Protein AF-A0A9R1RLG5-F1 (afdb_monomer_lite)

Foldseek 3Di:
DVVVLVVVQVVVLVVLLVVLVVDQDLVVNLVSLVCLVPDPSHQALQSVLPRPSNVNNPPPPSVVSSVVSCCSHPNDPVNVVVVVPPDD

pLDDT: mean 81.45, std 12.68, range [42.97, 93.25]

Radius of gyration: 13.75 Å; chains: 1; bounding box: 44×17×32 Å

Sequence (88 aa):
MAMDAERRQAELIEQFSAQAAALSSAPQLAALVLEATSHPALFAFSELLTLPALSKLTGTQYASSLDLLRLFAYGTLKDYKSKISPFA

Organism: Triticum turgidum subsp. durum (NCBI:txid4567)

InterPro domains:
  IPR045237 Eukaryotic translation initiation factor 3 subunit M eIF3m/COP9 signalosome complex subunit 7 COPS7 [PTHR15350] (11-82)

Secondary structure (DSSP, 8-state):
-HHHHHHHHHHHHHHHHHHHHH--SHHHHHHHHHHHHH-TT----HHHHT-GGGGGGTTSTTHHHHHHHHHHHH--HHHHHHHH-S--

Structure (mmCIF, N/CA/C/O backbone):
data_AF-A0A9R1RLG5-F1
#
_entry.id   AF-A0A9R1RLG5-F1
#
loop_
_atom_site.group_PDB
_atom_site.id
_atom_site.type_symbol
_atom_site.label_atom_id
_atom_site.label_alt_id
_atom_site.label_comp_id
_atom_site.label_asym_id
_atom_site.label_entity_id
_atom_site.label_seq_id
_atom_site.pdbx_PDB_ins_code
_atom_site.Cartn_x
_atom_site.Cartn_y
_atom_site.Cartn_z
_atom_site.occupancy
_atom_site.B_iso_or_equiv
_atom_site.auth_seq_id
_atom_site.auth_comp_id
_atom_site.auth_asym_id
_atom_site.auth_atom_id
_atom_site.pdbx_PDB_model_num
ATOM 1 N N . MET A 1 1 ? 18.103 -2.111 -17.830 1.00 59.12 1 MET A N 1
ATOM 2 C CA . MET A 1 1 ? 16.859 -1.314 -17.913 1.00 59.12 1 MET A CA 1
ATOM 3 C C . MET A 1 1 ? 15.693 -1.982 -17.190 1.00 59.12 1 MET A C 1
ATOM 5 O O . MET A 1 1 ? 15.261 -1.401 -16.210 1.00 59.12 1 MET A O 1
ATOM 9 N N . ALA A 1 2 ? 15.216 -3.182 -17.566 1.00 61.22 2 ALA A N 1
ATOM 10 C CA . ALA A 1 2 ? 14.142 -3.858 -16.804 1.00 61.22 2 ALA A CA 1
ATOM 11 C C . ALA A 1 2 ? 14.556 -4.211 -15.355 1.00 61.22 2 ALA A C 1
ATOM 13 O O . ALA A 1 2 ? 13.845 -3.886 -14.411 1.00 61.22 2 ALA A O 1
ATOM 14 N N . MET A 1 3 ? 15.771 -4.746 -15.180 1.00 70.31 3 MET A N 1
ATOM 15 C CA . MET A 1 3 ? 16.345 -5.072 -13.863 1.00 70.31 3 MET A CA 1
ATOM 16 C C . MET A 1 3 ? 16.520 -3.860 -12.933 1.00 70.31 3 MET A C 1
ATOM 18 O O . MET A 1 3 ? 16.452 -4.003 -11.716 1.00 70.31 3 MET A O 1
ATOM 22 N N . ASP A 1 4 ? 16.757 -2.666 -13.481 1.00 79.06 4 ASP A N 1
ATOM 23 C CA . ASP A 1 4 ? 16.956 -1.451 -12.680 1.00 79.06 4 ASP A CA 1
ATOM 24 C C . ASP A 1 4 ? 15.629 -0.939 -12.104 1.00 79.06 4 ASP A C 1
ATOM 26 O O . ASP A 1 4 ? 15.584 -0.460 -10.972 1.00 79.06 4 ASP A O 1
ATOM 30 N N . ALA A 1 5 ? 14.542 -1.073 -12.870 1.00 78.44 5 ALA A N 1
ATOM 31 C CA . ALA A 1 5 ? 13.201 -0.702 -12.433 1.00 78.44 5 ALA A CA 1
ATOM 32 C C . ALA A 1 5 ? 12.671 -1.659 -11.354 1.00 78.44 5 ALA A C 1
ATOM 34 O O . ALA A 1 5 ? 12.138 -1.200 -10.348 1.00 78.44 5 ALA A O 1
ATOM 35 N N . GLU A 1 6 ? 12.872 -2.970 -11.522 1.00 82.44 6 GLU A N 1
ATOM 36 C CA . GLU A 1 6 ? 12.496 -3.977 -10.517 1.00 82.44 6 GLU A CA 1
ATOM 37 C C . GLU A 1 6 ? 13.252 -3.802 -9.199 1.00 82.44 6 GLU A C 1
ATOM 39 O O . GLU A 1 6 ? 12.639 -3.835 -8.135 1.00 82.44 6 GLU A O 1
ATOM 44 N N . ARG A 1 7 ? 14.567 -3.549 -9.254 1.00 85.56 7 ARG A N 1
ATOM 45 C CA . ARG A 1 7 ? 15.368 -3.280 -8.047 1.00 85.56 7 ARG A CA 1
ATOM 46 C C . ARG A 1 7 ? 14.889 -2.038 -7.311 1.00 85.56 7 ARG A C 1
ATOM 48 O O . ARG A 1 7 ? 14.671 -2.090 -6.107 1.00 85.56 7 ARG A O 1
ATOM 55 N N . ARG A 1 8 ? 14.671 -0.944 -8.044 1.00 87.25 8 ARG A N 1
ATOM 56 C CA . ARG A 1 8 ? 14.190 0.311 -7.459 1.00 87.25 8 ARG A CA 1
ATOM 57 C C . ARG A 1 8 ? 12.798 0.147 -6.849 1.00 87.25 8 ARG A C 1
ATOM 59 O O . ARG A 1 8 ? 12.522 0.722 -5.805 1.00 87.25 8 ARG A O 1
ATOM 66 N N . GLN A 1 9 ? 11.934 -0.655 -7.469 1.00 89.19 9 GLN A N 1
ATOM 67 C CA . GLN A 1 9 ? 10.649 -1.001 -6.876 1.00 89.19 9 GLN A CA 1
ATOM 68 C C . GLN A 1 9 ? 10.824 -1.789 -5.574 1.00 89.19 9 GLN A C 1
ATOM 70 O O . GLN A 1 9 ? 10.183 -1.444 -4.589 1.00 89.19 9 GLN A O 1
ATOM 75 N N . ALA A 1 10 ? 11.664 -2.826 -5.557 1.00 88.50 10 ALA A N 1
ATOM 76 C CA . ALA A 1 10 ? 11.877 -3.646 -4.365 1.00 88.50 10 ALA A CA 1
ATOM 77 C C . ALA A 1 10 ? 12.370 -2.803 -3.175 1.00 88.50 10 ALA A C 1
ATOM 79 O O . ALA A 1 10 ? 11.827 -2.918 -2.079 1.00 88.50 10 ALA A O 1
ATOM 80 N N . GLU A 1 11 ? 13.311 -1.884 -3.414 1.00 91.94 11 GLU A N 1
ATOM 81 C CA . GLU A 1 11 ? 13.783 -0.925 -2.405 1.00 91.94 11 GLU A CA 1
ATOM 82 C C . GLU A 1 11 ? 12.639 -0.050 -1.865 1.00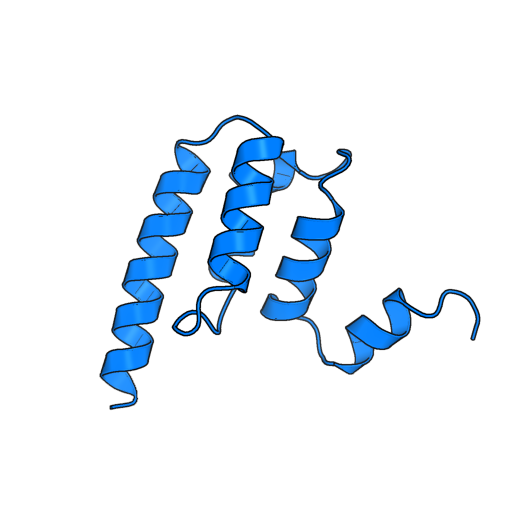 91.94 11 GLU A C 1
ATOM 84 O O . GLU A 1 11 ? 12.527 0.160 -0.658 1.00 91.94 11 GLU A O 1
ATOM 89 N N . LEU A 1 12 ? 11.756 0.437 -2.743 1.00 92.00 12 LEU A N 1
ATOM 90 C CA . LEU A 1 12 ? 10.596 1.235 -2.340 1.00 92.00 12 LEU A CA 1
ATOM 91 C C . LEU A 1 12 ? 9.587 0.410 -1.537 1.00 92.00 12 LEU A C 1
ATOM 93 O O . LEU A 1 12 ? 9.094 0.889 -0.520 1.00 92.00 12 LEU A O 1
ATOM 97 N N . ILE A 1 13 ? 9.286 -0.823 -1.956 1.00 91.25 13 ILE A N 1
ATOM 98 C CA . ILE A 1 13 ? 8.390 -1.723 -1.217 1.00 91.25 13 ILE A CA 1
ATOM 99 C C . ILE A 1 13 ? 8.929 -1.963 0.190 1.00 91.25 13 ILE A C 1
ATOM 101 O O . ILE A 1 13 ? 8.179 -1.837 1.158 1.00 91.25 13 ILE A O 1
ATOM 105 N N . GLU A 1 14 ? 10.226 -2.238 0.318 1.00 91.75 14 GLU A N 1
ATOM 106 C CA . GLU A 1 14 ? 10.868 -2.432 1.613 1.00 91.75 14 GLU A CA 1
ATOM 107 C C . GLU A 1 14 ? 10.764 -1.162 2.474 1.00 91.75 14 GLU A C 1
ATOM 109 O O . GLU A 1 14 ? 10.310 -1.231 3.618 1.00 91.75 14 GLU A O 1
ATOM 114 N N . GLN A 1 15 ? 11.053 0.016 1.911 1.00 93.25 15 GLN A N 1
ATOM 115 C CA . GLN A 1 15 ? 10.899 1.296 2.612 1.00 93.25 15 GLN A CA 1
ATOM 116 C C . GLN A 1 15 ? 9.462 1.556 3.080 1.00 93.25 15 GLN A C 1
ATOM 118 O O . GLN A 1 15 ? 9.245 1.891 4.247 1.00 93.25 15 GLN A O 1
ATOM 123 N N . PHE A 1 16 ? 8.471 1.387 2.202 1.00 92.25 16 PHE A N 1
ATOM 124 C CA . PHE A 1 16 ? 7.062 1.581 2.543 1.00 92.25 16 PHE A CA 1
ATOM 125 C C . PHE A 1 16 ? 6.574 0.538 3.552 1.00 92.25 16 PHE A C 1
ATOM 127 O O . PHE A 1 16 ? 5.781 0.871 4.431 1.00 92.25 16 PHE A O 1
ATOM 134 N N . SER A 1 17 ? 7.076 -0.698 3.488 1.00 90.75 17 SER A N 1
ATOM 135 C CA . SER A 1 17 ? 6.764 -1.745 4.464 1.00 90.75 17 SER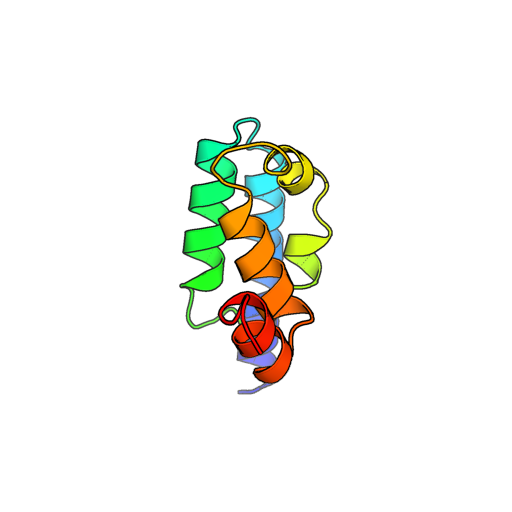 A CA 1
ATOM 136 C C . SER A 1 17 ? 7.295 -1.412 5.860 1.00 90.75 17 SER A C 1
ATOM 138 O O . SER A 1 17 ? 6.548 -1.496 6.837 1.00 90.75 17 SER A O 1
ATOM 140 N N . ALA A 1 18 ? 8.542 -0.945 5.955 1.00 92.19 18 ALA A N 1
ATOM 141 C CA . ALA A 1 18 ? 9.162 -0.533 7.208 1.00 92.19 18 ALA A CA 1
ATOM 142 C C . ALA A 1 18 ? 8.442 0.677 7.817 1.00 92.19 18 ALA A C 1
ATOM 144 O O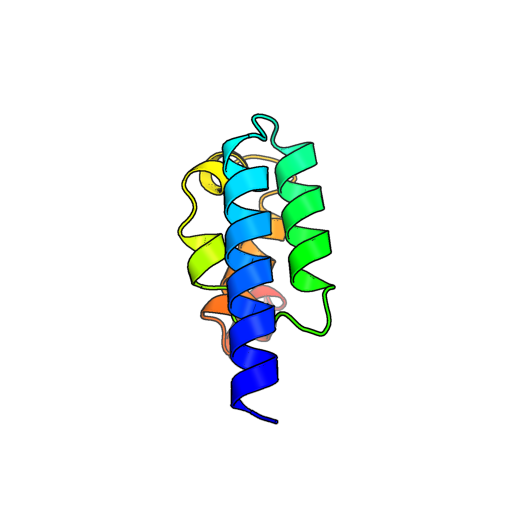 . ALA A 1 18 ? 8.146 0.695 9.014 1.00 92.19 18 ALA A O 1
ATOM 145 N N . GLN A 1 19 ? 8.089 1.663 6.988 1.00 92.19 19 GLN A N 1
ATOM 146 C CA . GLN A 1 19 ? 7.275 2.799 7.412 1.00 92.19 19 GLN A CA 1
ATOM 147 C C . GLN A 1 19 ? 5.894 2.345 7.894 1.00 92.19 19 GLN A C 1
ATOM 149 O O . GLN A 1 19 ? 5.489 2.706 8.993 1.00 92.19 19 GLN A O 1
ATOM 154 N N . ALA A 1 20 ? 5.186 1.502 7.141 1.00 90.75 20 ALA A N 1
ATOM 155 C CA . ALA A 1 20 ? 3.882 0.982 7.547 1.00 90.75 20 ALA A CA 1
ATOM 156 C C . ALA A 1 20 ? 3.946 0.206 8.873 1.00 90.75 20 ALA A C 1
ATOM 158 O O . ALA A 1 20 ? 3.031 0.317 9.685 1.00 90.75 20 ALA A O 1
ATOM 159 N N . ALA A 1 21 ? 5.025 -0.542 9.122 1.00 89.31 21 ALA A N 1
ATOM 160 C CA . ALA A 1 21 ? 5.246 -1.236 10.388 1.00 89.31 21 ALA A CA 1
ATOM 161 C C . ALA A 1 21 ? 5.499 -0.271 11.563 1.00 89.31 21 ALA A C 1
ATOM 163 O O . ALA A 1 21 ? 5.045 -0.533 12.677 1.00 89.31 21 ALA A O 1
ATOM 164 N N . ALA A 1 22 ? 6.185 0.851 11.324 1.00 90.75 22 ALA A N 1
ATOM 165 C CA . ALA A 1 22 ? 6.401 1.896 12.327 1.00 90.75 22 ALA A CA 1
ATOM 166 C C . ALA A 1 22 ? 5.136 2.739 12.587 1.00 90.75 22 ALA A C 1
ATOM 168 O O . ALA A 1 22 ? 4.911 3.231 13.697 1.00 90.75 22 ALA A O 1
ATOM 169 N N . LEU A 1 23 ? 4.288 2.906 11.572 1.00 90.12 23 LEU A N 1
ATOM 170 C CA . LEU A 1 23 ? 3.061 3.686 11.653 1.00 90.12 23 LEU A CA 1
ATOM 171 C C . LEU A 1 23 ? 1.950 2.906 12.362 1.00 90.12 23 LEU A C 1
ATOM 173 O O . LEU A 1 23 ? 1.567 1.794 12.007 1.00 90.12 23 LEU A O 1
ATOM 177 N N . SER A 1 24 ? 1.374 3.534 13.383 1.00 80.19 24 SER A N 1
ATOM 178 C CA . SER A 1 24 ? 0.330 2.909 14.203 1.00 80.19 24 SER A CA 1
ATOM 179 C C . SER A 1 24 ? -1.070 3.447 13.933 1.00 80.19 24 SER A C 1
ATOM 181 O O . SER A 1 24 ? -2.041 2.803 14.336 1.00 80.19 24 SER A O 1
ATOM 183 N N . SER A 1 25 ? -1.182 4.599 13.268 1.00 87.81 25 SER A N 1
ATOM 184 C CA . SER A 1 25 ? -2.445 5.305 13.074 1.00 87.81 25 SER A CA 1
ATOM 185 C C . SER A 1 25 ? -3.023 5.092 11.671 1.00 87.81 25 SER A C 1
ATOM 187 O O . SER A 1 25 ? -2.315 5.144 10.664 1.00 87.81 25 SER A O 1
ATOM 189 N N . ALA A 1 26 ? -4.340 4.886 11.606 1.00 87.25 26 ALA A N 1
ATOM 190 C CA . ALA A 1 26 ? -5.081 4.754 10.354 1.00 87.25 26 ALA A CA 1
ATOM 191 C C . ALA A 1 26 ? -4.873 5.929 9.365 1.00 87.25 26 ALA A C 1
ATOM 193 O O . ALA A 1 26 ? -4.593 5.655 8.201 1.00 87.25 26 ALA A O 1
ATOM 194 N N . PRO A 1 27 ? -4.929 7.219 9.764 1.00 90.19 27 PRO A N 1
ATOM 195 C CA . PRO A 1 27 ? -4.682 8.320 8.825 1.00 90.19 27 PRO A CA 1
ATOM 196 C C . PRO A 1 27 ? -3.282 8.295 8.199 1.00 90.19 27 PRO A C 1
ATOM 198 O O . PRO A 1 27 ? -3.147 8.549 7.005 1.00 90.19 27 PRO A O 1
ATOM 201 N N . GLN A 1 28 ? -2.242 7.965 8.972 1.00 91.50 28 GLN A N 1
ATOM 202 C CA . GLN A 1 28 ? -0.875 7.913 8.443 1.00 91.50 28 GLN A CA 1
ATOM 203 C C . GLN A 1 28 ? -0.688 6.740 7.476 1.00 91.50 28 GLN A C 1
ATOM 205 O O . GLN A 1 28 ? -0.069 6.899 6.429 1.00 91.50 28 GLN A O 1
ATOM 210 N N . LEU A 1 29 ? -1.270 5.580 7.791 1.00 90.75 29 LEU A N 1
ATOM 211 C CA . LEU A 1 29 ? -1.261 4.424 6.895 1.00 90.75 29 LEU A CA 1
ATOM 212 C C . LEU A 1 29 ? -2.002 4.716 5.580 1.00 90.75 29 LEU A C 1
ATOM 214 O O . LEU A 1 29 ? -1.552 4.302 4.517 1.00 90.75 29 LEU A O 1
ATOM 218 N N . ALA A 1 30 ? -3.107 5.464 5.629 1.00 90.75 30 ALA A N 1
ATOM 219 C CA . ALA A 1 30 ? -3.839 5.874 4.433 1.00 90.75 30 ALA A CA 1
ATOM 220 C C . ALA A 1 30 ? -3.025 6.830 3.545 1.00 90.75 30 ALA A C 1
ATOM 222 O O . ALA A 1 30 ? -3.017 6.673 2.324 1.00 90.75 30 ALA A O 1
ATOM 223 N N . ALA A 1 31 ? -2.314 7.784 4.155 1.00 91.56 31 ALA A N 1
ATOM 224 C CA . ALA A 1 31 ? -1.406 8.681 3.443 1.00 91.56 31 ALA A CA 1
ATOM 225 C C . ALA A 1 31 ? -0.255 7.909 2.779 1.00 91.56 31 ALA A C 1
ATOM 227 O O . ALA A 1 31 ? 0.043 8.147 1.613 1.00 91.56 31 ALA A O 1
ATOM 228 N N . LEU A 1 32 ? 0.315 6.924 3.481 1.00 92.12 32 LEU A N 1
ATOM 229 C CA . LEU A 1 32 ? 1.366 6.060 2.946 1.00 92.12 32 LEU A CA 1
ATOM 230 C C . LEU A 1 32 ? 0.890 5.251 1.730 1.00 92.12 32 LEU A C 1
ATOM 232 O O . LEU A 1 32 ? 1.597 5.152 0.731 1.00 92.12 32 LEU A O 1
ATOM 236 N N . VAL A 1 33 ? -0.331 4.708 1.776 1.00 90.62 33 VAL A N 1
ATOM 237 C CA . VAL A 1 33 ? -0.933 4.010 0.627 1.00 90.62 33 VAL A CA 1
ATOM 238 C C . VAL A 1 33 ? -1.120 4.954 -0.565 1.00 90.62 33 VAL A C 1
ATOM 240 O O . VAL A 1 33 ? -0.851 4.569 -1.704 1.00 90.62 33 VAL A O 1
ATOM 243 N N . LEU A 1 34 ? -1.559 6.191 -0.326 1.00 90.19 34 LEU A N 1
ATOM 244 C CA . LEU A 1 34 ? -1.711 7.191 -1.384 1.00 90.19 34 LEU A CA 1
ATOM 245 C C . LEU A 1 34 ? -0.364 7.551 -2.025 1.00 90.19 34 LEU A C 1
ATOM 247 O O . LEU A 1 34 ? -0.270 7.647 -3.247 1.00 90.19 34 LEU A O 1
ATOM 251 N N . GLU A 1 35 ? 0.678 7.714 -1.213 1.00 91.94 35 GLU A N 1
ATOM 252 C CA . GLU A 1 35 ? 2.029 8.006 -1.690 1.00 91.94 35 GLU A CA 1
ATOM 253 C C . GLU A 1 35 ? 2.583 6.847 -2.523 1.00 91.94 35 GLU A C 1
ATOM 255 O O . GLU A 1 35 ? 3.013 7.059 -3.657 1.00 91.94 35 GLU A O 1
ATOM 260 N N . ALA A 1 36 ? 2.470 5.612 -2.022 1.00 91.06 36 ALA A N 1
ATOM 261 C CA . ALA A 1 36 ? 2.904 4.419 -2.738 1.00 91.06 36 ALA A CA 1
ATOM 262 C C . ALA A 1 36 ? 2.185 4.272 -4.090 1.00 91.06 36 ALA A C 1
ATOM 264 O O . ALA A 1 36 ? 2.831 4.058 -5.113 1.00 91.06 36 ALA A O 1
ATOM 265 N N . THR A 1 37 ? 0.856 4.430 -4.119 1.00 89.19 37 THR A N 1
ATOM 266 C CA . THR A 1 37 ? 0.051 4.313 -5.355 1.00 89.19 37 THR A CA 1
ATOM 267 C C . THR A 1 37 ? 0.259 5.464 -6.342 1.00 89.19 37 THR A C 1
ATOM 269 O O . THR A 1 37 ? -0.018 5.301 -7.529 1.00 89.19 37 THR A O 1
ATOM 272 N N . SER A 1 38 ? 0.779 6.606 -5.886 1.00 89.62 38 SER A N 1
ATOM 273 C CA . SER A 1 38 ? 1.138 7.746 -6.742 1.00 89.62 38 SER A CA 1
ATOM 274 C C . SER A 1 38 ? 2.581 7.678 -7.255 1.00 89.62 38 SER A C 1
ATOM 276 O O . SER A 1 38 ? 2.983 8.505 -8.076 1.00 89.62 38 SER A O 1
ATOM 278 N N . HIS A 1 39 ? 3.383 6.727 -6.770 1.00 90.00 39 HIS A N 1
ATOM 279 C CA . HIS A 1 39 ? 4.807 6.675 -7.063 1.00 90.00 39 HIS A CA 1
ATOM 280 C C . HIS A 1 39 ? 5.074 6.012 -8.432 1.00 90.00 39 HIS A C 1
ATOM 282 O O . HIS A 1 39 ? 4.770 4.836 -8.620 1.00 90.00 39 HIS A O 1
ATOM 288 N N . PRO A 1 40 ? 5.721 6.696 -9.396 1.00 86.50 40 PRO A N 1
ATOM 289 C CA . PRO A 1 40 ? 5.844 6.219 -10.783 1.00 86.50 40 PRO A CA 1
ATOM 290 C C . PRO A 1 40 ? 6.757 4.995 -10.956 1.00 86.50 40 PRO A C 1
ATOM 292 O O . PRO A 1 40 ? 6.723 4.336 -11.990 1.00 86.50 40 PRO A O 1
ATOM 295 N N . ALA A 1 41 ? 7.597 4.706 -9.959 1.00 87.44 41 ALA A N 1
ATOM 296 C CA . ALA A 1 41 ? 8.463 3.525 -9.931 1.00 87.44 41 ALA A CA 1
ATOM 297 C C . ALA A 1 41 ? 7.846 2.322 -9.190 1.00 87.44 41 ALA A C 1
ATOM 299 O O . ALA A 1 41 ? 8.512 1.300 -9.055 1.00 87.44 41 ALA A O 1
ATOM 300 N N . LEU A 1 42 ? 6.608 2.448 -8.698 1.00 88.06 42 LEU A N 1
ATOM 301 C CA . LEU A 1 42 ? 5.842 1.367 -8.082 1.00 88.06 42 LEU A CA 1
ATOM 302 C C . LEU A 1 42 ? 4.716 0.944 -9.022 1.00 88.06 42 LEU A C 1
ATOM 304 O O . LEU A 1 42 ? 3.860 1.737 -9.401 1.00 88.06 42 LEU A O 1
ATOM 308 N N . PHE A 1 43 ? 4.732 -0.323 -9.401 1.00 84.88 43 PHE A N 1
ATOM 309 C CA . PHE A 1 43 ? 3.780 -0.934 -10.325 1.00 84.88 43 PHE A CA 1
ATOM 310 C C . PHE A 1 43 ? 3.162 -2.219 -9.756 1.00 84.88 43 PHE A C 1
ATOM 312 O O . PHE A 1 43 ? 2.081 -2.610 -10.188 1.00 84.88 43 PHE A O 1
ATOM 319 N N . ALA A 1 44 ? 3.792 -2.846 -8.759 1.00 85.81 44 ALA A N 1
ATOM 320 C CA . ALA A 1 44 ? 3.264 -3.985 -8.020 1.00 85.81 44 ALA A CA 1
ATOM 321 C C . ALA A 1 44 ? 2.981 -3.605 -6.561 1.00 85.81 44 ALA A C 1
ATOM 323 O O . ALA A 1 44 ? 3.837 -3.065 -5.868 1.00 85.81 44 ALA A O 1
ATOM 324 N N . PHE A 1 45 ? 1.777 -3.927 -6.085 1.00 88.31 45 PHE A N 1
ATOM 325 C CA . PHE A 1 45 ? 1.289 -3.521 -4.758 1.00 88.31 45 PHE A CA 1
ATOM 326 C C . PHE A 1 45 ? 0.851 -4.700 -3.884 1.00 88.31 45 PHE A C 1
ATOM 328 O O . PHE A 1 45 ? 0.391 -4.508 -2.758 1.00 88.31 45 PHE A O 1
ATOM 335 N N . SER A 1 46 ? 0.991 -5.927 -4.390 1.00 85.44 46 SER A N 1
ATOM 336 C CA . SER A 1 46 ? 0.607 -7.150 -3.685 1.00 85.44 46 SER A CA 1
ATOM 337 C C . SER A 1 46 ? 1.358 -7.317 -2.369 1.00 85.44 46 SER A C 1
ATOM 339 O O . SER A 1 46 ? 0.734 -7.657 -1.371 1.00 85.44 46 SER A O 1
ATOM 341 N N . GLU A 1 47 ? 2.657 -7.010 -2.327 1.00 87.12 47 GLU A N 1
ATOM 342 C CA . GLU A 1 47 ? 3.432 -7.074 -1.082 1.00 87.12 47 GLU A CA 1
ATOM 343 C C . GLU A 1 47 ? 2.935 -6.069 -0.041 1.00 87.12 47 GLU A C 1
ATOM 345 O O . GLU A 1 47 ? 2.659 -6.457 1.095 1.00 87.12 47 GLU A O 1
ATOM 350 N N . LEU A 1 48 ? 2.712 -4.806 -0.426 1.00 87.44 48 LEU A N 1
ATOM 351 C CA . LEU A 1 48 ? 2.182 -3.796 0.497 1.00 87.44 48 LEU A CA 1
ATOM 352 C C . LEU A 1 48 ? 0.821 -4.204 1.062 1.00 87.44 48 LEU A C 1
ATOM 354 O O . LEU A 1 48 ? 0.553 -4.000 2.241 1.00 87.44 48 LEU A O 1
ATOM 358 N N . LEU A 1 49 ? -0.030 -4.828 0.250 1.00 85.31 49 LEU A N 1
ATOM 359 C CA . LEU A 1 49 ? -1.345 -5.285 0.685 1.00 85.31 49 LEU A CA 1
ATOM 360 C C . LEU A 1 49 ? -1.290 -6.436 1.702 1.00 85.31 49 LEU A C 1
ATOM 362 O O . LEU A 1 49 ? -2.209 -6.569 2.510 1.00 85.31 49 LEU A O 1
ATOM 366 N N . THR A 1 50 ? -0.228 -7.247 1.694 1.00 84.69 50 THR A N 1
ATOM 367 C CA . THR A 1 50 ? -0.030 -8.307 2.698 1.00 84.69 50 THR A CA 1
ATOM 368 C C . THR A 1 50 ? 0.402 -7.773 4.065 1.00 84.69 50 THR A C 1
ATOM 370 O O . THR A 1 50 ? 0.407 -8.526 5.041 1.00 84.69 50 THR A O 1
ATOM 373 N N . LEU A 1 51 ? 0.727 -6.478 4.172 1.00 87.00 51 LEU A N 1
ATOM 374 C CA . LEU A 1 51 ? 1.185 -5.886 5.422 1.00 87.00 51 LEU A CA 1
ATOM 375 C C . LEU A 1 51 ? 0.065 -5.876 6.474 1.00 87.00 51 LEU A C 1
ATOM 377 O O . LEU A 1 51 ? -0.979 -5.247 6.271 1.00 87.00 51 LEU A O 1
ATOM 381 N N . PRO A 1 52 ? 0.292 -6.468 7.661 1.00 86.12 52 PRO A N 1
ATOM 382 C CA . PRO A 1 52 ? -0.721 -6.534 8.713 1.00 86.12 52 PRO A CA 1
ATOM 383 C C . PRO A 1 52 ? -1.089 -5.150 9.261 1.00 86.12 52 PRO A C 1
ATOM 385 O O . PRO A 1 52 ? -2.188 -4.964 9.784 1.00 86.12 52 PRO A O 1
ATOM 388 N N . ALA A 1 53 ? -0.200 -4.161 9.114 1.00 87.31 53 ALA A N 1
ATOM 389 C CA . ALA A 1 53 ? -0.458 -2.778 9.495 1.00 87.31 53 ALA A CA 1
ATOM 390 C C . ALA A 1 53 ? -1.684 -2.201 8.770 1.00 87.31 53 ALA A C 1
ATOM 392 O O . ALA A 1 53 ? -2.500 -1.520 9.394 1.00 87.31 53 ALA A O 1
ATOM 393 N N . LEU A 1 54 ? -1.870 -2.534 7.486 1.00 84.75 54 LEU A N 1
ATOM 394 C CA . LEU A 1 54 ? -2.973 -2.003 6.689 1.00 84.75 54 LEU A CA 1
ATOM 395 C C . LEU A 1 54 ? -4.333 -2.558 7.112 1.00 84.75 54 LEU A C 1
ATOM 397 O O . LEU A 1 54 ? -5.340 -1.888 6.900 1.00 84.75 54 LEU A O 1
ATOM 401 N N . SER A 1 55 ? -4.395 -3.703 7.798 1.00 84.81 55 SER A N 1
ATOM 402 C CA . SER A 1 55 ? -5.647 -4.229 8.362 1.00 84.81 55 SER A CA 1
ATOM 403 C C . SER A 1 55 ? -6.332 -3.233 9.303 1.00 84.81 55 SER A C 1
ATOM 405 O O . SER A 1 55 ? -7.555 -3.235 9.404 1.00 84.81 55 SER A O 1
ATOM 407 N N . LYS A 1 56 ? -5.581 -2.312 9.925 1.00 84.88 56 LYS A N 1
ATOM 408 C CA . LYS A 1 56 ? -6.127 -1.232 10.767 1.00 84.88 56 LYS A CA 1
ATOM 409 C C . LYS A 1 56 ? -6.973 -0.211 9.998 1.00 84.88 56 LYS A C 1
ATOM 411 O O . LYS A 1 56 ? -7.725 0.535 10.615 1.00 84.88 56 LYS A O 1
ATOM 416 N N . LEU A 1 57 ? -6.840 -0.152 8.673 1.00 84.69 57 LEU A N 1
ATOM 417 C CA . LEU A 1 57 ? -7.660 0.706 7.815 1.00 84.69 57 LEU A CA 1
ATOM 418 C C . LEU A 1 57 ? -9.058 0.113 7.590 1.00 84.69 57 LEU A C 1
ATOM 420 O O . LEU A 1 57 ? -9.993 0.857 7.284 1.00 84.69 57 LEU A O 1
ATOM 424 N N . THR A 1 58 ? -9.224 -1.206 7.760 1.00 82.81 58 THR A N 1
ATOM 425 C CA . THR A 1 58 ? -10.532 -1.862 7.628 1.00 82.81 58 THR A CA 1
ATOM 426 C C . THR A 1 58 ? -11.488 -1.379 8.720 1.00 82.81 58 THR A C 1
ATOM 428 O O . THR A 1 58 ? -11.104 -1.227 9.876 1.00 82.81 58 THR A O 1
ATOM 431 N N . GLY A 1 59 ? -12.733 -1.070 8.348 1.00 80.31 59 GLY A N 1
ATOM 432 C CA . GLY A 1 59 ? -13.724 -0.517 9.282 1.00 80.31 59 GLY A CA 1
ATOM 433 C C . GLY A 1 59 ? -13.534 0.967 9.624 1.00 80.31 59 GLY A C 1
ATOM 434 O O . GLY A 1 59 ? -14.283 1.500 10.437 1.00 80.31 59 GLY A O 1
ATOM 435 N N . THR A 1 60 ? -12.570 1.649 8.999 1.00 87.56 60 THR A N 1
ATOM 436 C CA . THR A 1 60 ? -12.380 3.102 9.130 1.00 87.56 60 THR A CA 1
ATOM 437 C C . THR A 1 60 ? -12.822 3.832 7.861 1.00 87.56 60 THR A C 1
ATOM 439 O O . THR A 1 60 ? -13.023 3.219 6.812 1.00 87.56 60 THR A O 1
ATOM 442 N N . GLN A 1 61 ? -12.890 5.164 7.918 1.00 87.62 61 GLN A N 1
ATOM 443 C CA . GLN A 1 61 ? -13.124 6.012 6.738 1.00 87.62 61 GLN A CA 1
ATOM 444 C C . GLN A 1 61 ? -12.057 5.863 5.634 1.00 87.62 61 GLN A C 1
ATOM 446 O O . GLN A 1 61 ? -12.286 6.277 4.503 1.00 87.62 61 GLN A O 1
ATOM 451 N N . TYR A 1 62 ? -10.907 5.256 5.946 1.00 87.69 62 TYR A N 1
ATOM 452 C CA . TYR A 1 62 ? -9.797 5.027 5.019 1.00 87.69 62 TYR A CA 1
ATOM 453 C C . TYR A 1 62 ? -9.841 3.648 4.343 1.00 87.69 62 TYR A C 1
ATOM 455 O O . TYR A 1 62 ? -8.894 3.258 3.660 1.00 87.69 62 TYR A O 1
ATOM 463 N N . ALA A 1 63 ? -10.927 2.888 4.518 1.00 85.31 63 ALA A N 1
ATOM 464 C CA . ALA A 1 63 ? -11.098 1.588 3.869 1.00 85.31 63 ALA A CA 1
ATOM 465 C C . ALA A 1 63 ? -11.023 1.677 2.329 1.00 85.31 63 ALA A C 1
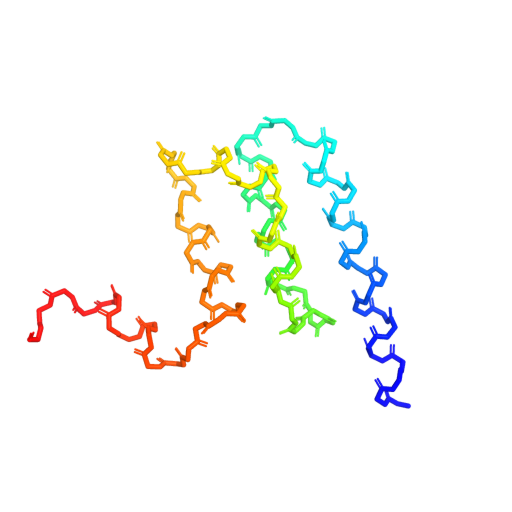ATOM 467 O O . ALA A 1 63 ? -10.549 0.748 1.679 1.00 85.31 63 ALA A O 1
ATOM 468 N N . SER A 1 64 ? -11.393 2.821 1.748 1.00 86.12 64 SER A N 1
ATOM 469 C CA . SER A 1 64 ? -11.264 3.104 0.314 1.00 86.12 64 SER A CA 1
ATOM 470 C C . SER A 1 64 ? -9.811 3.068 -0.185 1.00 86.12 64 SER A C 1
ATOM 472 O O . SER A 1 64 ? -9.569 2.596 -1.295 1.00 86.12 64 SER A O 1
ATOM 474 N N . SER A 1 65 ? -8.828 3.472 0.630 1.00 86.75 65 SER A N 1
ATOM 475 C CA . SER A 1 65 ? -7.400 3.349 0.291 1.00 86.75 65 SER A CA 1
ATOM 476 C C . SER A 1 65 ? -6.971 1.883 0.162 1.00 86.75 65 SER A C 1
ATOM 478 O O . SER A 1 65 ? -6.215 1.533 -0.742 1.00 86.75 65 SER A O 1
ATOM 480 N N . LEU A 1 66 ? -7.498 1.003 1.019 1.00 85.06 66 LEU A N 1
ATOM 481 C CA . LEU A 1 66 ? -7.272 -0.442 0.919 1.00 85.06 66 LEU A CA 1
ATOM 482 C C . LEU A 1 66 ? -7.911 -1.041 -0.335 1.00 85.06 66 LEU A C 1
ATOM 484 O O . LEU A 1 66 ? -7.313 -1.908 -0.967 1.00 85.06 66 LEU A O 1
ATOM 488 N N . ASP A 1 67 ? -9.118 -0.603 -0.693 1.00 84.56 67 ASP A N 1
ATOM 489 C CA . ASP A 1 67 ? -9.783 -1.056 -1.916 1.00 84.56 67 ASP A CA 1
ATOM 490 C C . ASP A 1 67 ? -9.020 -0.636 -3.176 1.00 84.56 67 ASP A C 1
ATOM 492 O O . ASP A 1 67 ? -8.901 -1.440 -4.101 1.00 84.56 67 ASP A O 1
ATOM 496 N N . LEU A 1 68 ? -8.447 0.573 -3.195 1.00 84.56 68 LEU A N 1
ATOM 497 C CA . LEU A 1 68 ? -7.540 1.003 -4.260 1.00 84.56 68 LEU A CA 1
ATOM 498 C C . LEU A 1 68 ? -6.301 0.108 -4.320 1.00 84.56 68 LEU A C 1
ATOM 500 O O . LEU A 1 68 ? -5.990 -0.428 -5.378 1.00 84.56 68 LEU A O 1
ATOM 504 N N . LEU A 1 69 ? -5.633 -0.131 -3.191 1.00 86.88 69 LEU A N 1
ATOM 505 C CA . LEU A 1 69 ? -4.448 -0.990 -3.159 1.00 86.88 69 LEU A CA 1
ATOM 506 C C . LEU A 1 69 ? -4.763 -2.421 -3.639 1.00 86.88 69 LEU A C 1
ATOM 508 O O . LEU A 1 69 ? -4.005 -2.994 -4.416 1.00 86.88 69 LEU A O 1
ATOM 512 N N . ARG A 1 70 ? -5.919 -2.976 -3.246 1.00 84.00 70 ARG A N 1
ATOM 513 C CA . ARG A 1 70 ? -6.434 -4.268 -3.742 1.00 84.00 70 ARG A CA 1
ATOM 514 C C . ARG A 1 70 ? -6.665 -4.267 -5.241 1.00 84.00 70 ARG A C 1
ATOM 516 O O . ARG A 1 70 ? -6.341 -5.253 -5.898 1.00 84.00 70 ARG A O 1
ATOM 523 N N . LEU A 1 71 ? -7.204 -3.177 -5.776 1.00 84.12 71 LEU A N 1
ATOM 524 C CA . LEU A 1 71 ? -7.411 -3.033 -7.206 1.00 84.12 71 LEU A CA 1
ATOM 525 C C . LEU A 1 71 ? -6.086 -3.030 -7.972 1.00 84.12 71 LEU A C 1
ATOM 527 O O . LEU A 1 71 ? -5.979 -3.713 -8.980 1.00 84.12 71 LEU A O 1
ATOM 531 N N . PHE A 1 72 ? -5.076 -2.312 -7.488 1.00 82.50 72 PHE A N 1
ATOM 532 C CA . PHE A 1 72 ? -3.759 -2.293 -8.125 1.00 82.50 72 PHE A CA 1
ATOM 533 C C . PHE A 1 72 ? -2.990 -3.616 -7.957 1.00 82.50 72 PHE A C 1
ATOM 535 O O . PHE A 1 72 ? -2.225 -3.992 -8.839 1.00 82.50 72 PHE A O 1
ATOM 542 N N . ALA A 1 73 ? -3.180 -4.329 -6.842 1.00 82.38 73 ALA A N 1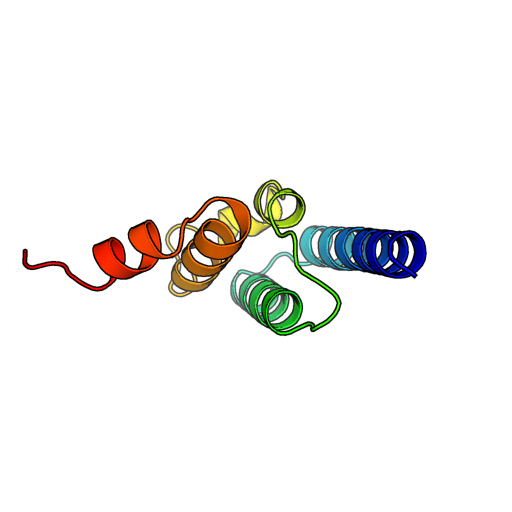
ATOM 543 C CA . ALA A 1 73 ? -2.490 -5.588 -6.557 1.00 82.38 73 ALA A CA 1
ATOM 544 C C . ALA A 1 73 ? -3.077 -6.800 -7.297 1.00 82.38 73 ALA A C 1
ATOM 546 O O . ALA A 1 73 ? -2.332 -7.643 -7.791 1.00 82.38 73 ALA A O 1
ATOM 547 N N . TYR A 1 74 ? -4.407 -6.910 -7.325 1.00 71.12 74 TYR A N 1
ATOM 548 C CA . TYR A 1 74 ? -5.119 -8.099 -7.810 1.00 71.12 74 TYR A CA 1
ATOM 549 C C . TYR A 1 74 ? -6.251 -7.781 -8.783 1.00 71.12 74 TYR A C 1
ATOM 551 O O . TYR A 1 74 ? -6.788 -8.684 -9.421 1.00 71.12 74 TYR A O 1
ATOM 559 N N . GLY A 1 75 ? -6.663 -6.520 -8.861 1.00 63.09 75 GLY A N 1
ATOM 560 C CA . GLY A 1 75 ? -7.782 -6.117 -9.688 1.00 63.09 75 GLY A CA 1
ATOM 561 C C . GLY A 1 75 ? -7.417 -6.112 -11.162 1.00 63.09 75 GLY A C 1
ATOM 562 O O . GLY A 1 75 ? -6.373 -5.619 -11.584 1.00 63.09 75 GLY A O 1
ATOM 563 N N . THR A 1 76 ? -8.339 -6.603 -11.978 1.00 60.25 76 THR A N 1
ATOM 564 C CA . THR A 1 76 ? -8.358 -6.245 -13.392 1.00 60.25 76 THR A CA 1
ATOM 565 C C . THR A 1 76 ? -9.091 -4.910 -13.554 1.00 60.25 76 THR A C 1
ATOM 567 O O . THR A 1 76 ? -9.908 -4.528 -12.713 1.00 60.25 76 THR A O 1
ATOM 570 N N . LEU A 1 77 ? -8.890 -4.196 -14.671 1.00 54.06 77 LEU A N 1
ATOM 571 C CA . LEU A 1 77 ? -9.671 -2.980 -14.976 1.00 54.06 77 LEU A CA 1
ATOM 572 C C . LEU A 1 77 ? -11.200 -3.236 -14.925 1.00 54.06 77 LEU A C 1
ATOM 574 O O . LEU A 1 77 ? -11.997 -2.315 -14.747 1.00 54.06 77 LEU A O 1
ATOM 578 N N . LYS A 1 78 ? -11.607 -4.502 -15.088 1.00 56.00 78 LYS A N 1
ATOM 579 C CA . LYS A 1 78 ? -12.989 -4.977 -15.027 1.00 56.00 78 LYS A CA 1
ATOM 580 C C . LYS A 1 78 ? -13.545 -4.964 -13.594 1.00 56.00 78 LYS A C 1
ATOM 582 O O . LYS A 1 78 ? -14.671 -4.512 -13.404 1.00 56.00 78 LYS A O 1
ATOM 587 N N . ASP A 1 79 ? -12.747 -5.357 -12.599 1.00 60.53 79 ASP A N 1
ATOM 588 C CA . ASP A 1 79 ? -13.128 -5.344 -11.177 1.00 60.53 79 ASP A CA 1
ATOM 589 C C . ASP A 1 79 ? -13.397 -3.925 -10.664 1.00 60.53 79 ASP A C 1
ATOM 591 O O . ASP A 1 79 ? -14.363 -3.697 -9.934 1.00 60.53 79 ASP A O 1
ATOM 595 N N . TYR A 1 80 ? -12.599 -2.943 -11.106 1.00 57.03 80 TYR A N 1
ATOM 596 C CA . TYR A 1 80 ? -12.828 -1.530 -10.779 1.00 57.03 80 TYR A CA 1
ATOM 597 C C . TYR A 1 80 ? -14.205 -1.060 -11.251 1.00 57.03 80 TYR A C 1
ATOM 599 O O . TYR A 1 80 ? -14.987 -0.521 -10.471 1.00 57.03 80 TYR A O 1
ATOM 607 N N . LYS A 1 81 ? -14.531 -1.308 -12.527 1.00 59.31 81 LYS A N 1
ATOM 608 C CA . LYS A 1 81 ? -15.791 -0.867 -13.143 1.00 59.31 81 LYS A CA 1
ATOM 609 C C . LYS A 1 81 ? -17.020 -1.483 -12.475 1.00 59.31 81 LYS A C 1
ATOM 611 O O . LYS A 1 81 ? -18.024 -0.788 -12.320 1.00 59.31 81 LYS A O 1
ATOM 616 N N . SER A 1 82 ? -16.931 -2.738 -12.036 1.00 60.75 82 SER A N 1
ATOM 617 C CA . SER A 1 82 ? -18.004 -3.383 -11.271 1.00 60.75 82 SER A CA 1
ATOM 618 C C . SER A 1 82 ? -18.189 -2.776 -9.879 1.00 60.75 82 SER A C 1
ATOM 620 O O . SER A 1 82 ? -19.325 -2.630 -9.447 1.00 60.75 82 SER A O 1
ATOM 622 N N . LYS A 1 83 ? -17.122 -2.344 -9.190 1.00 60.69 83 LYS A N 1
ATOM 623 C CA . LYS A 1 83 ? -17.253 -1.664 -7.885 1.00 60.69 83 LYS A CA 1
ATOM 624 C C . LYS A 1 83 ? -17.840 -0.249 -7.977 1.00 60.69 83 LYS A C 1
ATOM 626 O O . LYS A 1 83 ? -18.417 0.228 -7.006 1.00 60.69 83 LYS A O 1
ATOM 631 N N . ILE A 1 84 ? -17.708 0.414 -9.126 1.00 63.34 84 ILE A N 1
ATOM 632 C CA . ILE A 1 84 ? -18.251 1.766 -9.375 1.00 63.34 84 ILE A CA 1
ATOM 633 C C . ILE A 1 84 ? -19.708 1.712 -9.850 1.00 63.34 84 ILE A C 1
ATOM 635 O O . ILE A 1 84 ? -20.413 2.716 -9.796 1.00 63.34 84 ILE A O 1
ATOM 639 N N . SER A 1 85 ? -20.172 0.544 -10.295 1.00 48.25 85 SER A N 1
ATOM 640 C CA . SER A 1 85 ? -21.518 0.355 -10.834 1.00 48.25 85 SER A CA 1
ATOM 641 C C . SER A 1 85 ? -22.356 -0.490 -9.867 1.00 48.25 85 SER A C 1
ATOM 643 O O . SER A 1 85 ? -22.451 -1.699 -10.053 1.00 48.25 85 SER A O 1
ATOM 645 N N . PRO A 1 86 ? -22.991 0.103 -8.838 1.00 48.25 86 PRO A N 1
ATOM 646 C CA . PRO A 1 86 ? -23.903 -0.630 -7.959 1.00 48.25 86 PRO A CA 1
ATOM 647 C C . PRO A 1 86 ? -25.263 -0.957 -8.612 1.00 48.25 86 PRO A C 1
ATOM 649 O O . PRO A 1 86 ? -26.117 -1.538 -7.953 1.00 48.25 86 PRO A O 1
ATOM 652 N N . PHE A 1 87 ? -25.482 -0.592 -9.882 1.00 48.94 87 PHE A N 1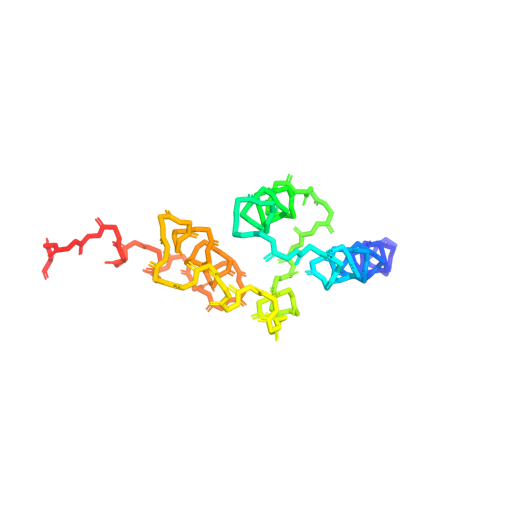
ATOM 653 C CA . PHE A 1 87 ? -26.738 -0.805 -10.613 1.00 48.94 87 PHE A CA 1
ATOM 654 C C . PHE A 1 87 ? -26.489 -1.278 -12.053 1.00 48.94 87 PHE A C 1
ATOM 656 O O . PHE A 1 87 ? -26.634 -0.505 -13.000 1.00 48.94 87 PHE A O 1
ATOM 663 N N . ALA A 1 88 ? -26.119 -2.545 -12.220 1.00 42.97 88 ALA A N 1
ATOM 664 C CA . ALA A 1 88 ? -26.287 -3.266 -13.482 1.00 42.97 88 ALA A CA 1
ATOM 665 C C . ALA A 1 88 ? -27.046 -4.566 -13.215 1.00 42.97 88 ALA A C 1
ATOM 667 O O . ALA A 1 88 ? -26.700 -5.233 -12.213 1.00 42.97 88 ALA A O 1
#